Protein AF-A0A0J1LWP9-F1 (afdb_monome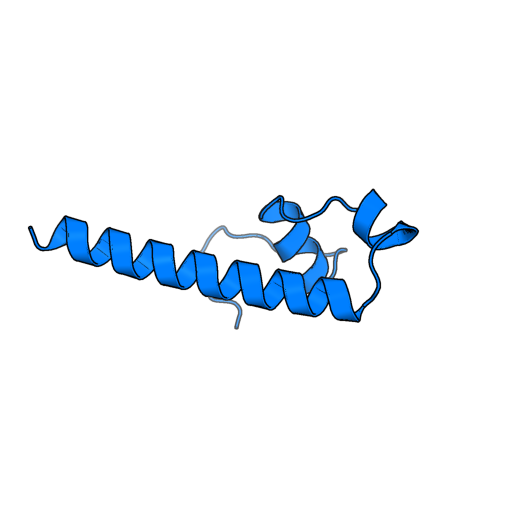r_lite)

Radius of gyration: 14.57 Å; chains: 1; bounding box: 33×23×36 Å

Foldseek 3Di:
DDPPPDPDDDPPPDPPLQVLCVVVVVDHPCCDVPPDDPVVSVVSVVVSVVVVVVVVVVVVVVVVD

Structure (mmCIF, N/CA/C/O backbone):
data_AF-A0A0J1LWP9-F1
#
_entry.id   AF-A0A0J1LWP9-F1
#
loop_
_atom_site.group_PDB
_atom_site.id
_atom_site.type_symbol
_atom_site.label_atom_id
_atom_site.label_alt_id
_atom_site.label_comp_id
_atom_site.label_asym_id
_atom_site.label_entity_id
_atom_site.label_seq_id
_atom_site.pdbx_PDB_ins_code
_atom_site.Cartn_x
_atom_site.Cartn_y
_atom_site.Cartn_z
_atom_site.occupancy
_atom_site.B_iso_or_equiv
_atom_site.auth_seq_id
_atom_site.auth_comp_id
_atom_site.auth_asym_id
_atom_site.auth_atom_id
_atom_site.pdbx_PDB_model_num
ATOM 1 N N . MET A 1 1 ? -5.432 -15.071 4.895 1.00 45.38 1 MET A N 1
ATOM 2 C CA . MET A 1 1 ? -6.721 -15.068 5.613 1.00 45.38 1 MET A CA 1
ATOM 3 C C . MET A 1 1 ? -7.730 -14.384 4.708 1.00 45.38 1 MET A C 1
ATOM 5 O O . MET A 1 1 ? -7.800 -13.167 4.714 1.00 45.38 1 MET A O 1
ATOM 9 N N . GLY A 1 2 ? -8.403 -15.146 3.845 1.00 46.50 2 GLY A N 1
ATOM 10 C CA . GLY A 1 2 ? -9.553 -14.641 3.102 1.00 46.50 2 GLY A CA 1
ATOM 11 C C . GLY A 1 2 ? -10.771 -14.868 3.978 1.00 46.50 2 GLY A C 1
ATOM 12 O O . GLY A 1 2 ? -11.188 -16.005 4.162 1.00 46.50 2 GLY A O 1
ATOM 13 N N . SER A 1 3 ? -11.272 -13.820 4.621 1.00 53.44 3 SER A N 1
ATOM 14 C CA . SER A 1 3 ? -12.641 -13.857 5.115 1.00 53.44 3 SER A CA 1
ATOM 15 C C . SER A 1 3 ? -13.530 -13.804 3.878 1.00 53.44 3 SER A C 1
ATOM 17 O O . SER A 1 3 ? -13.631 -12.742 3.262 1.00 53.44 3 SER A O 1
ATOM 19 N N . ASP A 1 4 ? -14.118 -14.936 3.495 1.00 57.97 4 ASP A N 1
ATOM 20 C CA . ASP A 1 4 ? -15.123 -15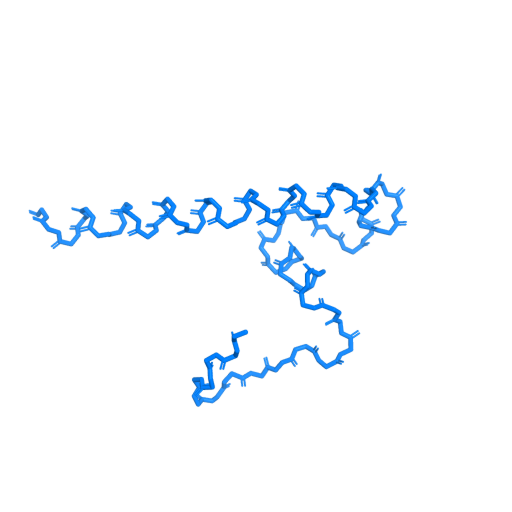.024 2.433 1.00 57.97 4 ASP A CA 1
ATOM 21 C C . ASP A 1 4 ? -16.399 -14.297 2.884 1.00 57.97 4 ASP A C 1
ATOM 23 O O . ASP A 1 4 ? -17.409 -14.891 3.262 1.00 57.97 4 ASP A O 1
ATOM 27 N N . VAL A 1 5 ? -16.334 -12.968 2.915 1.00 71.75 5 VAL A N 1
ATOM 28 C CA . VAL A 1 5 ? -17.512 -12.120 3.029 1.00 71.75 5 VAL A CA 1
ATOM 29 C C . VAL A 1 5 ? -18.215 -12.206 1.680 1.00 71.75 5 VAL A C 1
ATOM 31 O O . VAL A 1 5 ? -17.647 -11.833 0.652 1.00 71.75 5 VAL A O 1
ATOM 34 N N . ALA A 1 6 ? -19.438 -12.738 1.683 1.00 77.06 6 ALA A N 1
ATOM 35 C CA . ALA A 1 6 ? -20.222 -12.949 0.473 1.00 77.06 6 ALA A CA 1
ATOM 36 C C . ALA A 1 6 ? -20.281 -11.666 -0.380 1.00 77.06 6 ALA A C 1
ATOM 38 O O . ALA A 1 6 ? -20.753 -10.628 0.083 1.00 77.06 6 ALA A O 1
ATOM 39 N N . GLY A 1 7 ? -19.796 -11.752 -1.623 1.00 83.06 7 GLY A N 1
ATOM 40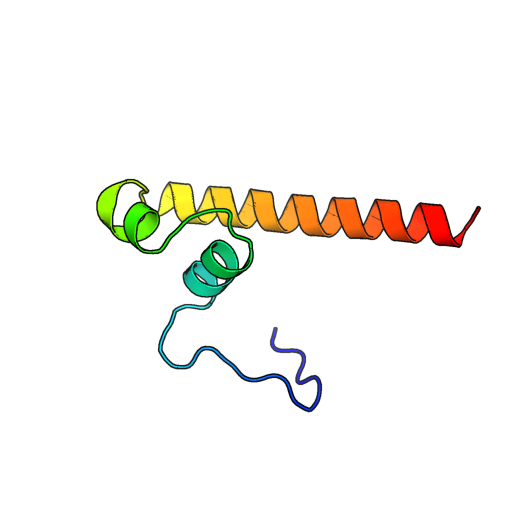 C CA . GLY A 1 7 ? -19.802 -10.654 -2.597 1.00 83.06 7 GLY A CA 1
ATOM 41 C C . GLY A 1 7 ? -18.465 -9.935 -2.809 1.00 83.06 7 GLY A C 1
ATOM 42 O O . GLY A 1 7 ? -18.371 -9.146 -3.747 1.00 83.06 7 GLY A O 1
ATOM 43 N N . LEU A 1 8 ? -17.427 -10.205 -2.008 1.00 85.19 8 LEU A N 1
ATOM 44 C CA . LEU A 1 8 ? -16.081 -9.691 -2.286 1.00 85.19 8 LEU A CA 1
ATOM 45 C C . LEU A 1 8 ? -15.389 -10.517 -3.380 1.00 85.19 8 LEU A C 1
ATOM 47 O O . LEU A 1 8 ? -15.515 -11.739 -3.423 1.00 85.19 8 LEU A O 1
ATOM 51 N N . VAL A 1 9 ? -14.652 -9.838 -4.261 1.00 87.94 9 VAL A N 1
ATOM 52 C CA . VAL A 1 9 ? -13.891 -10.447 -5.363 1.00 87.94 9 VAL A CA 1
ATOM 53 C C . VAL A 1 9 ? -12.396 -10.213 -5.179 1.00 87.94 9 VAL A C 1
ATOM 55 O O . VAL A 1 9 ? -11.986 -9.184 -4.640 1.00 87.94 9 VAL A O 1
ATOM 58 N N . ASN A 1 10 ? -11.582 -11.163 -5.638 1.00 88.44 10 ASN A N 1
ATOM 59 C CA . ASN A 1 10 ? -10.129 -11.078 -5.546 1.00 88.44 10 ASN A CA 1
ATOM 60 C C . ASN A 1 10 ? -9.525 -10.382 -6.769 1.00 88.44 10 ASN A C 1
ATOM 62 O O . ASN A 1 10 ? -10.052 -10.437 -7.882 1.00 88.44 10 ASN A O 1
ATOM 66 N N . TYR A 1 11 ? -8.359 -9.772 -6.568 1.00 92.56 11 TYR A N 1
ATOM 67 C CA . TYR A 1 11 ? -7.496 -9.375 -7.672 1.00 92.56 11 TYR A CA 1
ATOM 68 C C . TYR A 1 11 ? -6.787 -10.616 -8.229 1.00 92.56 11 TYR A C 1
ATOM 70 O O . TYR A 1 11 ? -5.761 -11.032 -7.705 1.00 92.56 11 TYR A O 1
ATOM 78 N N . GLU A 1 12 ? -7.329 -11.210 -9.292 1.00 94.19 12 GLU A N 1
ATOM 79 C CA . GLU A 1 12 ? -6.820 -12.484 -9.838 1.00 94.19 12 GLU A CA 1
ATOM 80 C C . GLU A 1 12 ? -5.409 -12.384 -10.444 1.00 94.19 12 GLU A C 1
ATOM 82 O O . GLU A 1 12 ? -4.634 -13.333 -10.398 1.00 94.19 12 GLU A O 1
ATOM 87 N N . ASN A 1 13 ? -5.052 -11.222 -11.001 1.00 95.19 13 ASN A N 1
ATOM 88 C CA . ASN A 1 13 ? -3.801 -11.030 -11.749 1.00 95.19 13 ASN A CA 1
ATOM 89 C C . ASN A 1 13 ? -2.798 -10.105 -11.047 1.00 95.19 13 ASN A C 1
ATOM 91 O O . ASN A 1 13 ? -1.832 -9.663 -11.666 1.00 95.19 13 ASN A O 1
ATOM 95 N N . VAL A 1 14 ? -3.035 -9.763 -9.779 1.00 94.50 14 VAL A N 1
ATOM 96 C CA . VAL A 1 14 ? -2.171 -8.849 -9.022 1.00 94.50 14 VAL A CA 1
ATOM 97 C C . VAL A 1 14 ? -1.859 -9.474 -7.665 1.00 94.50 14 VAL A C 1
ATOM 99 O O . VAL A 1 14 ? -2.791 -9.830 -6.943 1.00 94.50 14 VAL A O 1
ATOM 102 N N . PRO A 1 15 ? -0.576 -9.589 -7.272 1.00 95.31 15 PRO A N 1
ATOM 103 C CA . PRO A 1 15 ? -0.216 -10.026 -5.930 1.00 95.31 15 PRO A CA 1
ATOM 104 C C . PRO A 1 15 ? -0.921 -9.189 -4.861 1.00 95.31 15 P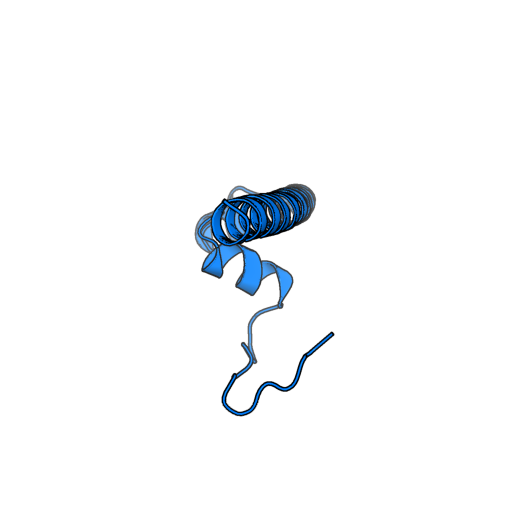RO A C 1
ATOM 106 O O . PRO A 1 15 ? -0.981 -7.962 -4.959 1.00 95.31 15 PRO A O 1
ATOM 109 N N . SER A 1 16 ? -1.413 -9.841 -3.808 1.00 94.50 16 SER A N 1
ATOM 110 C CA . SER A 1 16 ? -2.182 -9.181 -2.745 1.00 94.50 16 SER A CA 1
ATOM 111 C C . SER A 1 16 ? -1.420 -8.035 -2.075 1.00 94.50 16 SER A C 1
ATOM 113 O O . SER A 1 16 ? -2.028 -7.034 -1.708 1.00 94.50 16 SER A O 1
ATOM 115 N N . THR A 1 17 ? -0.096 -8.137 -1.959 1.00 96.25 17 THR A N 1
ATOM 116 C CA . THR A 1 17 ? 0.777 -7.084 -1.425 1.00 96.25 17 THR A CA 1
ATOM 117 C C . THR A 1 17 ? 0.740 -5.816 -2.279 1.00 96.25 17 THR A C 1
ATOM 119 O O . THR A 1 17 ? 0.474 -4.736 -1.757 1.00 96.25 17 THR A O 1
ATOM 122 N N . ILE A 1 18 ? 0.915 -5.946 -3.597 1.00 97.50 18 ILE A N 1
ATOM 123 C CA . ILE A 1 18 ? 0.827 -4.831 -4.553 1.00 97.50 18 ILE A CA 1
ATOM 124 C C . ILE A 1 18 ? -0.590 -4.257 -4.558 1.00 97.50 18 ILE A C 1
ATOM 126 O O . ILE A 1 18 ? -0.773 -3.047 -4.439 1.00 97.50 18 ILE A O 1
ATOM 130 N N . ALA A 1 19 ? -1.602 -5.125 -4.639 1.00 97.56 19 ALA A N 1
ATOM 131 C CA . ALA A 1 19 ? -2.995 -4.704 -4.649 1.00 97.56 19 ALA A CA 1
ATOM 132 C C . ALA A 1 19 ? -3.373 -3.916 -3.386 1.00 97.56 19 ALA A C 1
ATOM 134 O O . ALA A 1 19 ? -4.071 -2.908 -3.486 1.00 97.56 19 ALA A O 1
ATOM 135 N N . THR A 1 20 ? -2.883 -4.336 -2.216 1.00 97.50 20 THR A N 1
ATOM 136 C CA . THR A 1 20 ? -3.128 -3.663 -0.932 1.00 97.50 20 THR A CA 1
ATOM 137 C C . THR A 1 20 ? -2.556 -2.249 -0.934 1.00 97.50 20 THR A C 1
ATOM 139 O O . THR A 1 20 ? -3.276 -1.308 -0.614 1.00 97.50 20 THR A O 1
ATOM 142 N N . ILE A 1 21 ? -1.295 -2.084 -1.344 1.00 98.19 21 ILE A N 1
ATOM 143 C CA . ILE A 1 21 ? -0.609 -0.782 -1.339 1.00 98.19 21 ILE A CA 1
ATOM 144 C C . ILE A 1 21 ? -1.173 0.188 -2.374 1.00 98.19 21 ILE A C 1
ATOM 146 O O . ILE A 1 21 ? -1.356 1.371 -2.083 1.00 98.19 21 ILE A O 1
ATOM 150 N N . VAL A 1 22 ? -1.509 -0.307 -3.564 1.00 97.94 22 VAL A N 1
ATOM 151 C CA . VAL A 1 22 ? -2.142 0.526 -4.591 1.00 97.94 22 VAL A CA 1
ATOM 152 C C . VAL A 1 22 ? -3.557 0.925 -4.166 1.00 97.94 22 VAL A C 1
ATOM 154 O O . VAL A 1 22 ? -3.932 2.090 -4.287 1.00 97.94 22 VAL A O 1
ATOM 157 N N . SER A 1 23 ? -4.335 -0.007 -3.602 1.00 97.12 23 SER A N 1
ATOM 158 C CA . SER A 1 23 ? -5.697 0.281 -3.123 1.00 97.12 23 SER A CA 1
ATOM 159 C C . SER A 1 23 ? -5.707 1.255 -1.943 1.00 97.12 23 SER A C 1
ATOM 161 O O . SER A 1 23 ? -6.611 2.084 -1.843 1.00 97.12 23 SER A O 1
ATOM 163 N N . SER A 1 24 ? -4.697 1.195 -1.070 1.00 97.06 24 SER A N 1
ATOM 164 C CA . SER A 1 24 ? -4.529 2.136 0.041 1.00 97.06 24 SER A CA 1
ATOM 165 C C . SER A 1 24 ? -3.939 3.484 -0.371 1.00 97.06 24 SER A C 1
ATOM 167 O O . SER A 1 24 ? -3.851 4.383 0.464 1.00 97.06 24 SER A O 1
ATOM 169 N N . LYS A 1 25 ? -3.588 3.653 -1.655 1.00 97.81 25 LYS A N 1
ATOM 170 C CA . LYS A 1 25 ? -3.001 4.874 -2.232 1.00 97.81 25 LYS A CA 1
ATOM 171 C C . LYS A 1 25 ? -1.664 5.273 -1.600 1.00 97.81 25 LYS A C 1
ATOM 173 O O . LYS A 1 25 ? -1.291 6.441 -1.656 1.00 97.81 25 LYS A O 1
ATOM 178 N N . LEU A 1 26 ? -0.948 4.315 -1.014 1.00 98.00 26 LEU A N 1
ATOM 179 C CA . LEU A 1 26 ? 0.387 4.545 -0.459 1.00 98.00 26 LEU A CA 1
ATOM 180 C C . LEU A 1 26 ? 1.480 4.532 -1.535 1.00 98.00 26 LEU A C 1
ATOM 182 O O . LEU A 1 26 ? 2.529 5.133 -1.335 1.00 98.00 26 LEU A O 1
ATOM 186 N N . ALA A 1 27 ? 1.229 3.870 -2.666 1.00 98.31 27 ALA A N 1
ATOM 187 C CA . ALA A 1 27 ? 2.052 3.958 -3.867 1.00 98.31 27 ALA A CA 1
ATOM 188 C C . ALA A 1 27 ? 1.219 3.650 -5.117 1.00 98.31 27 ALA A C 1
ATOM 190 O O . ALA A 1 27 ? 0.159 3.023 -5.056 1.00 98.31 27 ALA A O 1
ATOM 191 N N . THR A 1 28 ? 1.724 4.061 -6.271 1.00 98.38 28 THR A N 1
ATOM 192 C CA . THR A 1 28 ? 1.219 3.687 -7.594 1.00 98.38 28 THR A CA 1
ATOM 193 C C . THR A 1 28 ? 1.976 2.481 -8.153 1.00 98.38 28 THR A C 1
ATOM 195 O O . THR A 1 28 ? 3.084 2.167 -7.722 1.00 98.38 28 THR A O 1
ATOM 198 N N . LEU A 1 29 ? 1.411 1.819 -9.172 1.00 97.56 29 LEU A N 1
ATOM 199 C CA . LEU A 1 29 ? 2.126 0.753 -9.890 1.00 97.56 29 LEU A CA 1
ATOM 200 C C . LEU A 1 29 ? 3.437 1.255 -10.508 1.00 97.56 29 LEU A C 1
ATOM 202 O O . LEU A 1 29 ? 4.426 0.537 -10.481 1.00 97.56 29 LEU A O 1
ATOM 206 N N . TYR A 1 30 ? 3.453 2.489 -11.020 1.00 98.31 30 TYR A N 1
ATOM 207 C CA . TYR A 1 30 ? 4.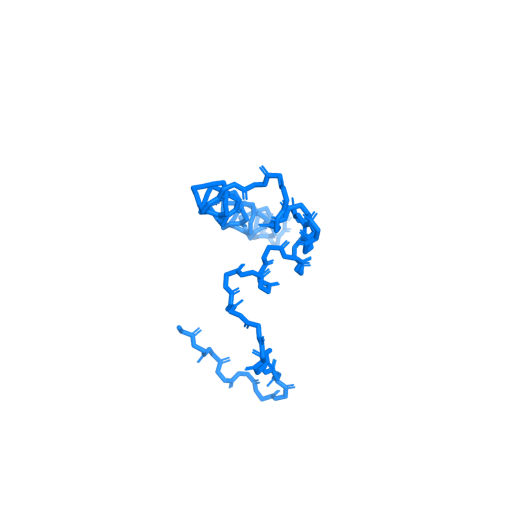661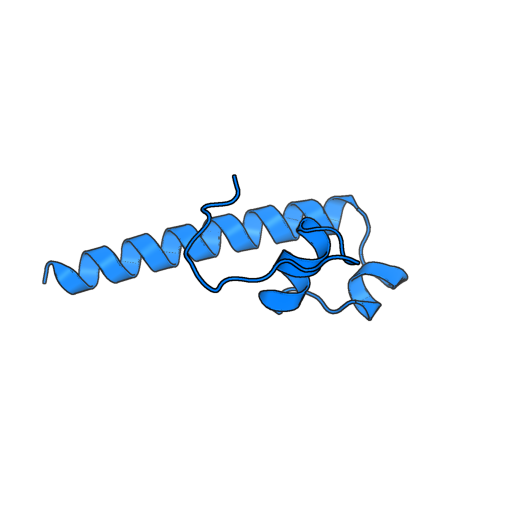 3.082 -11.589 1.00 98.31 30 TYR A CA 1
ATOM 208 C C . TYR A 1 30 ? 5.770 3.230 -10.541 1.00 98.31 30 TYR A C 1
ATOM 210 O O . TYR A 1 30 ? 6.917 2.875 -10.801 1.00 98.31 30 TYR A O 1
ATOM 218 N N . GLU A 1 31 ? 5.439 3.716 -9.344 1.00 98.56 31 GLU A N 1
ATOM 219 C CA . GLU A 1 31 ? 6.420 3.868 -8.265 1.00 98.56 31 GLU A CA 1
ATOM 220 C C . GLU A 1 31 ? 6.937 2.513 -7.773 1.00 98.56 31 GLU A C 1
ATOM 222 O O . GLU A 1 31 ? 8.138 2.372 -7.567 1.00 98.56 31 GLU A O 1
ATOM 227 N N . LEU A 1 32 ? 6.067 1.503 -7.654 1.00 97.62 32 LEU A N 1
ATOM 228 C CA . LEU A 1 32 ? 6.463 0.140 -7.274 1.00 97.62 32 LEU A CA 1
ATOM 229 C C . LEU A 1 32 ? 7.357 -0.556 -8.313 1.00 97.62 32 LEU A C 1
ATOM 231 O O . LEU A 1 32 ? 8.105 -1.456 -7.948 1.00 97.62 32 LEU A O 1
ATOM 235 N N . ASP A 1 33 ? 7.269 -0.161 -9.583 1.00 97.12 33 ASP A N 1
ATOM 236 C CA . ASP A 1 33 ? 8.037 -0.765 -10.678 1.00 97.12 33 ASP A CA 1
ATOM 237 C C . ASP A 1 33 ? 9.366 -0.034 -10.946 1.00 97.12 33 ASP A C 1
ATOM 239 O O . ASP A 1 33 ? 10.324 -0.630 -11.433 1.00 97.12 33 ASP A O 1
ATOM 243 N N . THR A 1 34 ? 9.446 1.266 -10.627 1.00 97.75 34 THR A N 1
ATOM 244 C CA . THR A 1 34 ? 10.573 2.120 -11.058 1.00 97.75 34 THR A CA 1
ATOM 245 C C . THR A 1 34 ? 11.324 2.838 -9.941 1.00 97.75 34 THR A C 1
ATOM 247 O O . THR A 1 34 ? 12.480 3.212 -10.145 1.00 97.75 34 THR A O 1
ATOM 250 N N . VAL A 1 35 ? 10.701 3.053 -8.778 1.00 98.25 35 VAL A N 1
ATOM 251 C CA . VAL A 1 35 ? 11.270 3.856 -7.681 1.00 98.25 35 VAL A CA 1
ATOM 252 C C . VAL A 1 35 ? 11.534 2.998 -6.451 1.00 98.25 35 VAL A C 1
ATOM 254 O O . VAL A 1 35 ? 12.619 3.063 -5.877 1.00 98.25 35 VAL A O 1
ATOM 257 N N . TYR A 1 36 ? 10.545 2.208 -6.045 1.00 97.94 36 TYR A N 1
ATOM 258 C CA . TYR A 1 36 ? 10.572 1.448 -4.806 1.00 97.94 36 TYR A CA 1
ATOM 259 C C . TYR A 1 36 ? 11.157 0.056 -4.996 1.00 97.94 36 TYR A C 1
ATOM 261 O O . TYR A 1 36 ? 10.828 -0.670 -5.933 1.00 97.94 36 TYR A O 1
ATOM 269 N N . GLY A 1 37 ? 12.009 -0.336 -4.054 1.00 97.25 37 GLY A N 1
ATOM 270 C CA . GLY A 1 37 ? 12.484 -1.703 -3.943 1.00 97.25 37 GLY A CA 1
ATOM 271 C C . GLY A 1 37 ? 11.471 -2.610 -3.245 1.00 97.25 37 GLY A C 1
ATOM 272 O O . GLY A 1 37 ? 10.478 -2.179 -2.659 1.00 97.25 37 GLY A O 1
ATOM 273 N N . THR A 1 38 ? 11.767 -3.910 -3.226 1.00 96.81 38 THR A N 1
ATOM 274 C CA . THR A 1 38 ? 10.960 -4.890 -2.481 1.00 96.81 38 THR A CA 1
ATOM 275 C C . THR A 1 38 ? 10.882 -4.564 -0.986 1.00 96.81 38 THR A C 1
ATOM 277 O O . THR A 1 38 ? 9.846 -4.786 -0.369 1.00 96.81 38 THR A O 1
ATOM 280 N N . GLU A 1 39 ? 11.953 -4.030 -0.393 1.00 98.31 39 GLU A N 1
ATOM 281 C CA . GLU A 1 39 ? 11.951 -3.623 1.018 1.00 98.31 39 GLU A CA 1
ATOM 282 C C . GLU A 1 39 ? 10.965 -2.476 1.286 1.00 98.31 39 GLU A C 1
ATOM 284 O O . GLU A 1 39 ? 10.231 -2.520 2.273 1.00 98.31 39 GLU A O 1
ATOM 289 N N . ASP A 1 40 ? 10.887 -1.493 0.387 1.00 98.38 40 ASP A N 1
ATOM 290 C CA . ASP A 1 40 ? 9.953 -0.371 0.507 1.00 98.38 40 ASP A CA 1
ATOM 291 C C . ASP A 1 40 ? 8.501 -0.853 0.456 1.00 98.38 40 ASP A C 1
ATOM 293 O O . ASP A 1 40 ? 7.683 -0.417 1.264 1.00 98.38 40 ASP A O 1
ATOM 297 N N . LEU A 1 41 ? 8.185 -1.824 -0.412 1.00 98.19 41 LEU A N 1
ATOM 298 C CA . LEU A 1 41 ? 6.863 -2.460 -0.439 1.00 98.19 41 LEU A CA 1
ATOM 299 C C . LEU A 1 41 ? 6.496 -3.057 0.931 1.00 98.19 41 LEU A C 1
ATOM 301 O O . LEU A 1 41 ? 5.372 -2.874 1.400 1.00 98.19 41 LEU A O 1
ATOM 305 N N . TRP A 1 42 ? 7.431 -3.745 1.593 1.00 98.44 42 TRP A N 1
ATOM 306 C CA . TRP A 1 42 ? 7.197 -4.306 2.928 1.00 98.44 42 TRP A CA 1
ATOM 307 C C . TRP A 1 42 ? 7.022 -3.226 3.997 1.00 98.44 42 TRP A C 1
ATOM 309 O O . TRP A 1 42 ? 6.126 -3.345 4.833 1.00 98.44 42 TRP A O 1
ATOM 319 N N . ARG A 1 43 ? 7.805 -2.144 3.942 1.00 98.75 43 ARG A N 1
ATOM 320 C CA . ARG A 1 43 ? 7.648 -0.991 4.845 1.00 98.75 43 ARG A CA 1
ATOM 321 C C . ARG A 1 43 ? 6.290 -0.313 4.662 1.00 98.75 43 ARG A C 1
ATOM 323 O O . ARG A 1 43 ? 5.625 0.000 5.645 1.00 98.75 43 ARG A O 1
ATOM 330 N N . LEU A 1 44 ? 5.836 -0.134 3.422 1.00 98.62 44 LEU A N 1
ATOM 331 C CA . LEU A 1 44 ? 4.512 0.422 3.128 1.00 98.62 44 LEU A CA 1
ATOM 332 C C . LEU A 1 44 ? 3.381 -0.491 3.623 1.00 98.62 44 LEU A C 1
ATOM 334 O O . LEU A 1 44 ? 2.350 0.008 4.073 1.00 98.62 44 LEU A O 1
ATOM 338 N N . LEU A 1 45 ? 3.563 -1.817 3.592 1.00 98.38 45 LEU A N 1
ATOM 339 C CA . LEU A 1 45 ? 2.591 -2.764 4.157 1.00 98.38 45 LEU A CA 1
ATOM 340 C C . LEU A 1 45 ? 2.496 -2.651 5.676 1.00 98.38 45 LEU A C 1
ATOM 342 O O . LEU A 1 45 ? 1.392 -2.697 6.224 1.00 98.38 45 LEU A O 1
ATOM 346 N N . GLU A 1 46 ? 3.629 -2.479 6.353 1.00 98.62 46 GLU A N 1
ATOM 347 C CA . GLU A 1 46 ? 3.653 -2.229 7.793 1.00 98.62 46 GLU A CA 1
ATOM 348 C C . GLU A 1 46 ? 2.936 -0.919 8.133 1.00 98.62 46 GLU A C 1
ATOM 350 O O . GLU A 1 46 ? 2.027 -0.928 8.965 1.00 98.62 46 GLU A O 1
ATOM 355 N N . ILE A 1 47 ? 3.260 0.172 7.428 1.00 98.62 47 ILE A N 1
ATOM 356 C CA . ILE A 1 47 ? 2.591 1.474 7.584 1.00 98.62 47 ILE A CA 1
ATOM 357 C C . ILE A 1 47 ? 1.077 1.320 7.405 1.00 98.62 47 ILE A C 1
ATOM 359 O O . ILE A 1 47 ? 0.314 1.699 8.291 1.00 98.62 47 ILE A O 1
ATOM 363 N N . ASN A 1 48 ? 0.634 0.679 6.317 1.00 98.44 48 ASN A N 1
ATOM 364 C CA . ASN A 1 48 ? -0.790 0.456 6.071 1.00 98.44 48 ASN A CA 1
ATOM 365 C C . ASN A 1 48 ? -1.472 -0.313 7.209 1.00 98.44 48 ASN A C 1
ATOM 367 O O . ASN A 1 48 ? -2.587 0.015 7.614 1.00 98.44 48 ASN A O 1
ATOM 371 N N . THR A 1 49 ? -0.804 -1.344 7.724 1.00 98.25 49 THR A N 1
ATOM 372 C CA . THR A 1 49 ? -1.334 -2.185 8.800 1.00 98.25 49 THR A CA 1
ATOM 373 C C . THR A 1 49 ? -1.487 -1.390 10.096 1.00 98.25 49 THR A C 1
ATOM 375 O O . THR A 1 49 ? -2.526 -1.479 10.753 1.00 98.25 49 THR A O 1
ATOM 378 N N . VAL A 1 50 ? -0.481 -0.585 10.446 1.00 98.56 50 VAL A N 1
ATOM 379 C CA . VAL A 1 50 ? -0.502 0.281 11.633 1.00 98.56 50 VAL A CA 1
ATOM 380 C C . VAL A 1 50 ? -1.587 1.347 11.512 1.00 98.56 50 VAL A C 1
ATOM 382 O O . VAL A 1 50 ? -2.353 1.545 12.456 1.00 98.56 50 VAL A O 1
ATOM 385 N N . ASP A 1 51 ? -1.718 1.983 10.350 1.00 98.44 51 ASP A N 1
ATOM 386 C CA . ASP A 1 51 ? -2.745 2.999 10.114 1.00 98.44 51 ASP A CA 1
ATOM 387 C C . ASP A 1 51 ? -4.155 2.418 10.253 1.00 98.44 51 ASP A C 1
ATOM 389 O O . ASP A 1 51 ? -4.990 2.985 10.961 1.00 98.44 51 ASP A O 1
ATOM 393 N N . ASN A 1 52 ? -4.411 1.245 9.666 1.00 97.94 52 ASN A N 1
ATOM 394 C CA . ASN A 1 52 ? -5.695 0.554 9.803 1.00 97.94 52 ASN A CA 1
ATOM 395 C C . ASN A 1 52 ? -6.007 0.214 11.269 1.00 97.94 52 ASN A C 1
ATOM 397 O O . ASN A 1 52 ? -7.144 0.383 11.720 1.00 97.94 52 ASN A O 1
ATOM 401 N N . TYR A 1 53 ? -5.006 -0.235 12.033 1.00 98.19 53 TYR A N 1
ATOM 402 C CA . TYR A 1 53 ? -5.171 -0.503 13.460 1.00 98.19 53 TYR A CA 1
ATOM 403 C C . TYR A 1 53 ? -5.491 0.776 14.245 1.00 98.19 53 TYR A C 1
ATOM 405 O O . TYR A 1 53 ? -6.429 0.790 15.043 1.00 98.19 53 TYR A O 1
ATOM 413 N N . ASN A 1 54 ? -4.768 1.867 13.988 1.00 98.38 54 ASN A N 1
ATOM 414 C CA . ASN A 1 54 ? -5.007 3.153 14.640 1.00 98.38 54 ASN A CA 1
ATOM 415 C C . ASN A 1 54 ? -6.418 3.678 14.348 1.00 98.38 54 ASN A C 1
ATOM 417 O O . ASN A 1 54 ? -7.115 4.095 15.273 1.00 98.38 54 ASN A O 1
ATOM 421 N N . GLN A 1 55 ? -6.875 3.593 13.095 1.00 98.00 55 GLN A N 1
ATOM 422 C CA . GLN A 1 55 ? -8.244 3.969 12.724 1.00 98.00 55 GLN A CA 1
ATOM 423 C C . GLN A 1 55 ? -9.287 3.118 13.453 1.00 98.00 55 GLN A C 1
ATOM 425 O O . GLN A 1 55 ? -10.251 3.652 13.995 1.00 98.00 55 GLN A O 1
ATOM 430 N N . MET A 1 56 ? -9.073 1.803 13.554 1.00 97.56 56 MET A N 1
ATOM 431 C CA . MET A 1 56 ? -9.950 0.927 14.335 1.00 97.56 56 MET A CA 1
ATOM 432 C C . MET A 1 56 ? -10.014 1.348 15.814 1.00 97.56 56 MET A C 1
ATOM 434 O O . MET A 1 56 ? -11.099 1.361 16.397 1.00 97.56 56 MET A O 1
ATOM 438 N N . VAL A 1 57 ? -8.879 1.692 16.434 1.00 98.06 57 VAL A N 1
ATOM 439 C CA . VAL A 1 57 ? -8.833 2.156 17.832 1.00 98.06 57 VAL A CA 1
ATOM 440 C C . VAL A 1 57 ? -9.587 3.477 18.006 1.00 98.06 57 VAL A C 1
ATOM 442 O O . VAL A 1 57 ? -10.371 3.600 18.946 1.00 98.06 57 VAL A O 1
ATOM 445 N N . ILE A 1 58 ? -9.396 4.436 17.095 1.00 97.81 58 ILE A N 1
ATOM 446 C CA . ILE A 1 58 ? -10.102 5.727 17.110 1.00 97.81 58 ILE A CA 1
ATOM 447 C C . ILE A 1 58 ? -11.616 5.515 17.001 1.00 97.81 58 ILE A C 1
ATOM 449 O O . ILE A 1 58 ? -12.362 6.053 17.818 1.00 97.81 58 ILE A O 1
ATOM 453 N N . ASN A 1 59 ? -12.067 4.688 16.054 1.00 97.06 59 ASN A N 1
ATOM 454 C CA . ASN A 1 59 ? -13.491 4.413 15.849 1.00 97.06 59 ASN A CA 1
ATOM 455 C C . ASN A 1 59 ? -14.137 3.805 17.105 1.00 97.06 59 ASN A C 1
ATOM 457 O O . ASN A 1 59 ? -15.182 4.267 17.552 1.00 97.06 59 ASN A O 1
ATOM 461 N N . ARG A 1 60 ? -13.470 2.837 17.749 1.00 96.00 60 ARG A N 1
ATOM 462 C CA . ARG A 1 60 ? -13.954 2.234 19.007 1.00 96.00 60 ARG A CA 1
ATOM 463 C C . ARG A 1 60 ? -14.053 3.240 20.154 1.00 96.00 60 ARG A C 1
ATOM 465 O O . ARG A 1 60 ? -14.956 3.142 20.983 1.00 96.00 60 ARG A O 1
ATOM 472 N N . ALA A 1 61 ? -13.123 4.193 20.221 1.00 95.12 61 ALA A N 1
ATOM 473 C CA . ALA A 1 61 ? -13.156 5.243 21.233 1.00 95.12 61 ALA A CA 1
ATOM 474 C C . ALA A 1 61 ? -14.340 6.203 21.022 1.00 95.12 61 ALA A C 1
ATOM 476 O O . ALA A 1 61 ? -14.935 6.644 22.000 1.00 95.12 61 ALA A O 1
ATOM 477 N N . GLN A 1 62 ? -14.710 6.484 19.767 1.00 92.88 62 GLN A N 1
ATOM 478 C CA . GLN A 1 62 ? -15.862 7.325 19.424 1.00 92.88 62 GLN A CA 1
ATOM 479 C C . GLN A 1 62 ? -17.211 6.650 19.703 1.00 92.88 62 GLN A C 1
ATOM 481 O O . GLN A 1 62 ? -18.158 7.335 20.059 1.00 92.88 62 GLN A O 1
ATOM 486 N N . GLU A 1 63 ? -17.309 5.326 19.575 1.00 88.19 63 GLU A N 1
ATOM 487 C CA . GLU A 1 63 ? -18.537 4.573 19.886 1.00 88.19 63 GLU A CA 1
ATOM 488 C C . GLU A 1 63 ? -18.850 4.501 21.394 1.00 88.19 63 GLU A C 1
ATOM 490 O O . GLU A 1 63 ? -19.985 4.225 21.776 1.00 88.19 63 GLU A O 1
ATOM 495 N N . SER A 1 64 ? -17.844 4.711 22.252 1.00 75.88 64 SER A N 1
ATOM 496 C CA . SER A 1 64 ? -17.951 4.555 23.713 1.00 75.88 64 SER A CA 1
ATOM 497 C C . SER A 1 64 ? -18.149 5.872 24.479 1.00 75.88 64 SER A C 1
ATOM 499 O O . SER A 1 64 ? -18.269 5.834 25.706 1.00 75.88 64 SER A O 1
ATOM 501 N N . GLY A 1 65 ? -18.121 7.018 23.790 1.00 62.47 65 GLY A N 1
ATOM 502 C CA . GLY A 1 65 ? -18.314 8.359 24.360 1.00 62.47 65 GLY A CA 1
ATOM 503 C C . GLY A 1 65 ? -19.666 8.945 23.991 1.00 62.47 65 GLY A C 1
ATOM 504 O O . GLY A 1 65 ? -20.256 9.612 24.868 1.00 62.47 65 GLY A O 1
#

Secondary structure (DSSP, 8-state):
-----TT----TTS-HHHHHHHHTTS--HHHHHHT--HHHHHHHHHHHHHHHHHHHHHHHHHHT-

Sequence (65 aa):
MGSDVAGLVNYENVPSTIATIVSSKLATLYELDTVYGTEDLWRLLEINTVDNYNQMVINRAQESG

pLDDT: mean 92.08, std 12.66, range [45.38, 98.75]